Protein AF-A0A5N7MJW6-F1 (afdb_monomer_lite)

Radius of gyration: 11.42 Å; chains: 1; bounding box: 28×26×23 Å

Secondary structure (DSSP, 8-state):
---EEEEEETTEEEEEETTEEEEEEEE--SSSSPPEEEEESS---GGGPPTT--S--TTEEE-GGGT-

Structure (mmCIF, N/CA/C/O backbone):
data_AF-A0A5N7MJW6-F1
#
_entry.id   AF-A0A5N7MJW6-F1
#
loop_
_atom_site.group_PDB
_atom_site.id
_atom_site.type_symbol
_atom_site.label_atom_id
_atom_site.label_alt_id
_atom_site.label_comp_id
_atom_site.label_asym_id
_atom_site.label_entity_id
_atom_site.label_seq_id
_atom_site.pdbx_PDB_ins_code
_atom_site.Cartn_x
_atom_site.Cartn_y
_atom_site.Cartn_z
_atom_site.occupancy
_atom_site.B_iso_or_equiv
_atom_site.auth_seq_id
_atom_site.auth_comp_id
_atom_site.auth_asym_id
_atom_site.auth_atom_id
_atom_site.pdbx_PDB_model_num
ATOM 1 N N . MET A 1 1 ? 0.316 5.986 11.969 1.00 62.94 1 MET A N 1
ATOM 2 C CA . MET A 1 1 ? -0.785 5.468 11.130 1.00 62.94 1 MET A CA 1
ATOM 3 C C . MET A 1 1 ? -0.156 4.440 10.224 1.00 62.94 1 MET A C 1
ATOM 5 O O . MET A 1 1 ? 0.823 4.787 9.585 1.00 62.94 1 MET A O 1
ATOM 9 N N . THR A 1 2 ? -0.641 3.204 10.236 1.00 73.50 2 THR A N 1
ATOM 10 C CA . THR A 1 2 ? -0.073 2.125 9.418 1.00 73.50 2 THR A CA 1
ATOM 11 C C . THR A 1 2 ? -1.119 1.737 8.398 1.00 73.50 2 THR A C 1
ATOM 13 O O . THR A 1 2 ? -2.241 1.394 8.776 1.00 73.50 2 THR A O 1
ATOM 16 N N . TYR A 1 3 ? -0.770 1.839 7.123 1.00 78.75 3 TYR A N 1
ATOM 17 C CA . TYR A 1 3 ? -1.640 1.372 6.060 1.00 78.75 3 TYR A CA 1
ATOM 18 C C . TYR A 1 3 ? -1.479 -0.129 5.880 1.00 78.75 3 TYR A C 1
ATOM 20 O O . TYR A 1 3 ? -0.376 -0.667 5.933 1.00 78.75 3 TYR A O 1
ATOM 28 N N . GLY A 1 4 ? -2.596 -0.804 5.646 1.00 83.69 4 GLY A N 1
ATOM 29 C CA . GLY A 1 4 ? -2.590 -2.148 5.098 1.00 83.69 4 GLY A CA 1
ATOM 30 C C . GLY A 1 4 ? -2.543 -2.085 3.576 1.00 83.69 4 GLY A C 1
ATOM 31 O O . GLY A 1 4 ? -3.164 -1.212 2.971 1.00 83.69 4 GLY A O 1
ATOM 32 N N . LEU A 1 5 ? -1.841 -3.034 2.963 1.00 86.19 5 LEU A N 1
ATOM 33 C CA . LEU A 1 5 ? -1.913 -3.281 1.528 1.00 86.19 5 LEU A CA 1
ATOM 34 C C . LEU A 1 5 ? -2.537 -4.652 1.291 1.00 86.19 5 LEU A C 1
ATOM 36 O O . LEU A 1 5 ? -2.029 -5.660 1.783 1.00 86.19 5 LEU A O 1
ATOM 40 N N . ILE A 1 6 ? -3.614 -4.693 0.512 1.00 87.12 6 ILE A N 1
ATOM 41 C CA . ILE A 1 6 ? -4.224 -5.941 0.049 1.00 87.12 6 ILE A CA 1
ATOM 42 C C . ILE A 1 6 ? -3.851 -6.107 -1.416 1.00 87.12 6 ILE A C 1
ATOM 44 O O . ILE A 1 6 ? -4.230 -5.297 -2.256 1.00 87.12 6 ILE A O 1
ATOM 48 N N . GLN A 1 7 ? -3.074 -7.138 -1.738 1.00 89.00 7 GLN A N 1
ATOM 49 C CA . GLN A 1 7 ? -2.655 -7.371 -3.114 1.00 89.00 7 GLN A CA 1
ATOM 50 C C . GLN A 1 7 ? -3.823 -7.906 -3.947 1.00 89.00 7 GLN A C 1
ATOM 52 O O . GLN A 1 7 ? -4.303 -9.009 -3.699 1.00 89.00 7 GLN A O 1
ATOM 57 N N . LEU A 1 8 ? -4.227 -7.150 -4.968 1.00 86.31 8 LEU A N 1
ATOM 58 C CA . LEU A 1 8 ? -5.253 -7.566 -5.927 1.00 86.31 8 LEU A CA 1
ATOM 59 C C . LEU A 1 8 ? -4.642 -8.242 -7.158 1.00 86.31 8 LEU A C 1
ATOM 61 O O . LEU A 1 8 ? -5.190 -9.197 -7.700 1.00 86.31 8 LEU A O 1
ATOM 65 N N . ALA A 1 9 ? -3.484 -7.748 -7.597 1.00 88.56 9 ALA A N 1
ATOM 66 C CA . ALA A 1 9 ? -2.733 -8.282 -8.727 1.00 88.56 9 ALA A CA 1
ATOM 67 C C . ALA A 1 9 ? -1.230 -8.025 -8.526 1.00 88.56 9 ALA A C 1
ATOM 69 O O . ALA A 1 9 ? -0.833 -7.286 -7.618 1.00 88.56 9 ALA A O 1
ATOM 70 N N . PRO A 1 10 ? -0.334 -8.601 -9.346 1.00 87.31 10 PRO A N 1
ATOM 71 C CA . PRO A 1 10 ? 1.058 -8.175 -9.353 1.00 87.31 10 PRO A CA 1
ATOM 72 C C . PRO A 1 10 ? 1.130 -6.656 -9.541 1.00 87.31 10 PRO A C 1
ATOM 74 O O . PRO A 1 10 ? 0.674 -6.145 -10.558 1.00 87.31 10 PRO A O 1
ATOM 77 N N . ARG A 1 11 ? 1.722 -5.952 -8.565 1.00 85.06 11 ARG A N 1
ATOM 78 C CA . ARG A 1 11 ? 1.926 -4.490 -8.560 1.00 85.06 11 ARG A CA 1
ATOM 79 C C . ARG A 1 11 ? 0.682 -3.632 -8.297 1.00 85.06 11 ARG A C 1
ATOM 81 O O . ARG A 1 11 ? 0.855 -2.420 -8.262 1.00 85.06 11 ARG A O 1
ATOM 88 N N . ALA A 1 12 ? -0.498 -4.209 -8.082 1.00 86.94 12 ALA A N 1
ATOM 89 C CA . ALA A 1 12 ? -1.716 -3.464 -7.764 1.00 86.94 12 ALA A CA 1
ATOM 90 C C . ALA A 1 12 ? -2.267 -3.894 -6.403 1.00 86.94 12 ALA A C 1
ATOM 92 O O . ALA A 1 12 ? -2.443 -5.090 -6.143 1.00 86.94 12 ALA A O 1
ATOM 93 N N . TYR A 1 13 ? -2.521 -2.909 -5.548 1.00 89.31 13 TYR A N 1
ATOM 94 C CA . TYR A 1 13 ? -2.905 -3.112 -4.161 1.00 89.31 13 TYR A CA 1
ATOM 95 C C . TYR A 1 13 ? -4.044 -2.172 -3.784 1.00 89.31 13 TYR A C 1
ATOM 97 O O . TYR A 1 13 ? -4.022 -1.005 -4.171 1.00 89.31 13 TYR A O 1
ATOM 105 N N . ASP A 1 14 ? -4.976 -2.657 -2.975 1.00 87.94 14 ASP A N 1
ATOM 106 C CA . ASP A 1 14 ? -5.893 -1.796 -2.238 1.00 87.94 14 ASP A CA 1
ATOM 107 C C . ASP A 1 14 ? -5.202 -1.257 -0.988 1.00 87.94 14 ASP A C 1
ATOM 109 O O . ASP A 1 14 ? -4.495 -1.982 -0.278 1.00 87.94 14 ASP A O 1
ATOM 113 N N . LEU A 1 15 ? -5.422 0.029 -0.730 1.00 84.75 15 LEU A N 1
ATOM 114 C CA . LEU A 1 15 ? -4.951 0.736 0.445 1.00 84.75 15 LEU A CA 1
ATOM 115 C C . LEU A 1 15 ? -6.025 0.679 1.524 1.00 84.75 15 LEU A C 1
ATOM 117 O O . LEU A 1 15 ? -7.135 1.181 1.347 1.00 84.75 15 LEU A O 1
ATOM 121 N N . PHE A 1 16 ? -5.669 0.103 2.662 1.00 85.56 16 PHE A N 1
ATOM 122 C CA . PHE A 1 16 ? -6.578 -0.116 3.771 1.00 85.56 16 PHE A CA 1
ATOM 123 C C . PHE A 1 16 ? -6.166 0.718 4.979 1.00 85.56 16 PHE A C 1
ATOM 125 O O . PHE A 1 16 ? -5.002 0.712 5.384 1.00 85.56 16 PHE A O 1
ATOM 132 N N . LEU A 1 17 ? -7.122 1.411 5.587 1.00 81.69 17 LEU A N 1
ATOM 133 C CA . LEU A 1 17 ? -6.907 2.170 6.811 1.00 81.69 17 LEU A CA 1
ATOM 134 C C . LEU A 1 17 ? -8.112 1.993 7.737 1.00 81.69 17 LEU A C 1
ATOM 136 O O . LEU A 1 17 ? -9.251 2.171 7.328 1.00 81.69 17 LEU A O 1
ATOM 140 N N . HIS A 1 18 ? -7.862 1.640 9.000 1.00 82.44 18 HIS A N 1
ATOM 141 C CA . HIS A 1 18 ? -8.901 1.507 10.034 1.00 82.44 18 HIS A CA 1
ATOM 142 C C . HIS A 1 18 ? -10.084 0.573 9.707 1.00 82.44 18 HIS A C 1
ATOM 144 O O . HIS A 1 18 ? -11.154 0.738 10.284 1.00 82.44 18 HIS A O 1
ATOM 150 N N . GLY A 1 19 ? -9.912 -0.435 8.850 1.00 81.50 19 GLY A N 1
ATOM 151 C CA . GLY A 1 19 ? -11.031 -1.315 8.487 1.00 81.50 19 GLY A CA 1
ATOM 152 C C . GLY A 1 19 ? -11.695 -0.968 7.152 1.00 81.50 19 GLY A C 1
ATOM 153 O O . GLY A 1 19 ? -12.598 -1.690 6.738 1.00 81.50 19 GLY A O 1
ATOM 154 N N . GLU A 1 20 ? -11.249 0.093 6.479 1.00 84.50 20 GLU A N 1
ATOM 155 C CA . GLU A 1 20 ? -11.866 0.621 5.264 1.00 84.50 20 GLU A CA 1
ATOM 156 C C . GLU A 1 20 ? -10.857 0.705 4.112 1.00 84.50 20 GLU A C 1
ATOM 158 O O . GLU A 1 20 ? -9.681 1.026 4.318 1.00 84.50 20 GLU A O 1
ATOM 163 N N . VAL A 1 21 ? -11.316 0.422 2.889 1.00 83.19 21 VAL A N 1
ATOM 164 C CA . VAL A 1 21 ? -10.532 0.679 1.676 1.00 83.19 21 VAL A CA 1
ATOM 165 C C . VAL A 1 21 ? -10.608 2.171 1.382 1.00 83.19 21 VAL A C 1
ATOM 167 O O . VAL A 1 21 ? -11.674 2.695 1.083 1.00 83.19 21 VAL A O 1
ATOM 170 N N . VAL A 1 22 ? -9.469 2.851 1.470 1.00 81.62 22 VAL A N 1
ATOM 171 C CA . VAL A 1 22 ? -9.376 4.310 1.299 1.00 81.62 22 VAL A CA 1
ATOM 172 C C . VAL A 1 22 ? -8.820 4.709 -0.067 1.00 81.62 22 VAL A C 1
ATOM 174 O O . VAL A 1 22 ? -8.909 5.868 -0.470 1.00 81.62 22 VAL A O 1
ATOM 177 N N . GLY A 1 23 ? -8.235 3.763 -0.798 1.00 84.81 23 GLY A N 1
ATOM 178 C CA . GLY A 1 23 ? -7.592 4.031 -2.075 1.00 84.81 23 GLY A CA 1
ATOM 179 C C . GLY A 1 23 ? -6.972 2.791 -2.693 1.00 84.81 23 GLY A C 1
ATOM 180 O O . GLY A 1 23 ? -7.136 1.679 -2.201 1.00 84.81 23 GLY A O 1
ATOM 181 N N . SER A 1 24 ? -6.198 3.0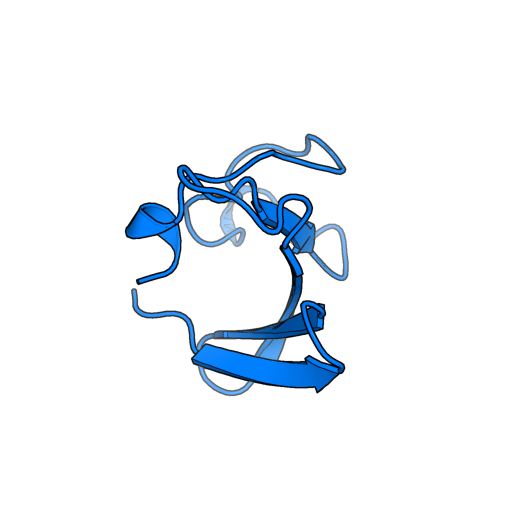15 -3.742 1.00 85.00 24 SER A N 1
ATOM 182 C CA . SER A 1 24 ? -5.385 2.014 -4.411 1.00 85.00 24 SER A CA 1
ATOM 183 C C . SER A 1 24 ? -3.948 2.504 -4.556 1.00 85.00 24 SER A C 1
ATOM 185 O O . SER A 1 24 ? -3.669 3.705 -4.579 1.00 85.00 24 SER A O 1
ATOM 187 N N . VAL A 1 25 ? 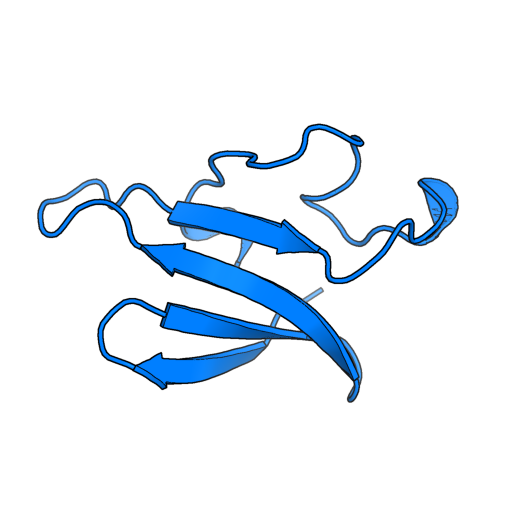-3.012 1.563 -4.637 1.00 86.44 25 VAL A N 1
ATOM 188 C CA . VAL A 1 25 ? -1.600 1.827 -4.894 1.00 86.44 25 VAL A CA 1
ATOM 189 C C . VAL A 1 25 ? -1.121 0.905 -6.005 1.00 86.44 25 VAL A C 1
ATOM 191 O O . VAL A 1 25 ? -1.258 -0.318 -5.938 1.00 86.44 25 VAL A O 1
ATOM 194 N N . VAL A 1 26 ? -0.499 1.495 -7.018 1.00 85.19 26 VAL A N 1
ATOM 195 C CA . VAL A 1 26 ? 0.142 0.787 -8.118 1.00 85.19 26 VAL A CA 1
ATOM 196 C C . VAL A 1 26 ? 1.642 1.028 -8.081 1.00 85.19 26 VAL A C 1
ATOM 198 O O . VAL A 1 26 ? 2.128 2.157 -8.044 1.00 85.19 26 VAL A O 1
ATOM 201 N N . ARG A 1 27 ? 2.413 -0.052 -8.140 1.00 83.44 27 ARG A N 1
ATOM 202 C CA . ARG A 1 27 ? 3.863 0.011 -8.317 1.00 83.44 27 ARG A CA 1
ATOM 203 C C . ARG A 1 27 ? 4.177 0.184 -9.800 1.00 83.44 27 ARG A C 1
ATOM 205 O O . ARG A 1 27 ? 3.909 -0.716 -10.592 1.00 83.44 27 ARG A O 1
ATOM 212 N N . ASN A 1 28 ? 4.795 1.295 -10.191 1.00 78.00 28 ASN A N 1
ATOM 213 C CA . ASN A 1 28 ? 5.107 1.632 -11.587 1.00 78.00 28 ASN A CA 1
ATOM 214 C C . ASN A 1 28 ? 6.453 1.093 -12.090 1.00 78.00 28 ASN A C 1
ATOM 216 O O . ASN A 1 28 ? 6.591 0.855 -13.289 1.00 78.00 28 ASN A O 1
ATOM 220 N N . SER A 1 29 ? 7.420 0.838 -11.204 1.00 74.00 29 SER A N 1
ATOM 221 C CA . SER A 1 29 ? 8.740 0.317 -11.593 1.00 74.00 29 SER A CA 1
ATOM 222 C C . SER A 1 29 ? 9.001 -1.089 -11.053 1.00 74.00 29 SER A C 1
ATOM 224 O O . SER A 1 29 ? 8.737 -1.379 -9.883 1.00 74.00 29 SER A O 1
ATOM 226 N N . SER A 1 30 ? 9.574 -1.946 -11.903 1.00 71.00 30 SER A N 1
ATOM 227 C CA . SER A 1 30 ? 10.122 -3.256 -11.520 1.00 71.00 30 SER A CA 1
ATOM 228 C C . SER A 1 30 ? 11.530 -3.157 -10.918 1.00 71.00 30 SER A C 1
ATOM 230 O O . SER A 1 30 ? 11.992 -4.117 -10.307 1.00 71.00 30 SER A O 1
ATOM 232 N N . TYR A 1 31 ? 12.202 -2.012 -11.068 1.00 72.44 31 TYR A N 1
ATOM 233 C CA . TYR A 1 31 ? 13.583 -1.785 -10.635 1.00 72.44 31 TYR A CA 1
ATOM 234 C C . TYR A 1 31 ? 13.645 -0.757 -9.505 1.00 72.44 31 TYR A C 1
ATOM 236 O O . TYR A 1 31 ? 12.817 0.152 -9.437 1.00 72.44 31 TYR A O 1
ATOM 244 N N . GLN A 1 32 ? 14.620 -0.916 -8.608 1.00 66.88 32 GLN A N 1
ATOM 245 C CA . GLN A 1 32 ? 14.810 -0.020 -7.468 1.00 66.88 32 GLN A CA 1
ATOM 246 C C . GLN A 1 32 ? 15.456 1.312 -7.896 1.00 66.88 32 GLN A C 1
ATOM 248 O O . GLN A 1 32 ? 16.363 1.286 -8.730 1.00 66.88 32 GLN A O 1
ATOM 253 N N . PRO A 1 33 ? 15.037 2.450 -7.306 1.00 67.19 33 PRO A N 1
ATOM 254 C CA . PRO A 1 33 ? 13.972 2.567 -6.308 1.00 67.19 33 PRO A CA 1
ATOM 255 C C . PRO A 1 33 ? 12.580 2.405 -6.935 1.00 67.19 33 PRO A C 1
ATOM 257 O O . PRO A 1 33 ? 12.297 2.903 -8.022 1.00 67.19 33 PRO A O 1
ATOM 260 N N . TYR A 1 34 ? 11.696 1.689 -6.240 1.00 68.75 34 TYR A N 1
ATOM 261 C CA . TYR A 1 34 ? 10.342 1.463 -6.734 1.00 68.75 34 TYR A CA 1
ATOM 262 C C . TYR A 1 34 ? 9.543 2.765 -6.696 1.00 68.75 34 TYR A C 1
ATOM 264 O O . TYR A 1 34 ? 9.381 3.370 -5.639 1.00 68.75 34 TYR A O 1
ATOM 272 N N . THR A 1 35 ? 9.007 3.167 -7.843 1.00 75.00 35 THR A N 1
ATOM 273 C CA . 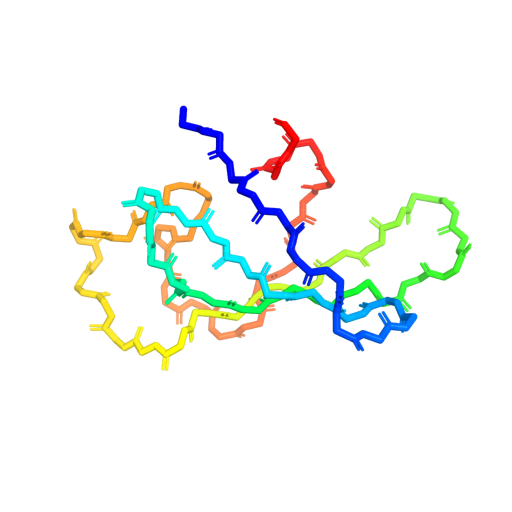THR A 1 35 ? 8.022 4.246 -7.928 1.00 75.00 35 THR A CA 1
ATOM 274 C C . THR A 1 35 ? 6.638 3.676 -7.656 1.00 75.00 35 THR A C 1
ATOM 276 O O . THR A 1 35 ? 6.235 2.714 -8.315 1.00 75.00 35 THR A O 1
ATOM 279 N N . TRP A 1 36 ? 5.905 4.275 -6.725 1.00 79.06 36 TRP A N 1
ATOM 280 C CA . TRP A 1 36 ? 4.519 3.928 -6.425 1.00 79.06 36 TRP A CA 1
ATOM 281 C C . TRP A 1 36 ? 3.628 5.124 -6.739 1.00 79.06 36 TRP A C 1
ATOM 283 O O . TRP A 1 36 ? 3.968 6.247 -6.377 1.00 79.06 36 TRP A O 1
ATOM 293 N N . THR A 1 37 ? 2.510 4.886 -7.411 1.00 79.25 37 THR A N 1
ATOM 294 C CA . THR A 1 37 ? 1.423 5.857 -7.548 1.00 79.25 37 THR A CA 1
ATOM 295 C C . THR A 1 37 ? 0.288 5.388 -6.675 1.00 79.25 37 THR A C 1
ATOM 297 O O . THR A 1 37 ? -0.058 4.211 -6.709 1.00 79.25 37 THR A O 1
ATOM 300 N N . ALA A 1 38 ? -0.287 6.300 -5.911 1.00 80.25 38 ALA A N 1
ATOM 301 C CA . ALA A 1 38 ? -1.455 6.000 -5.116 1.00 80.25 38 ALA A CA 1
ATOM 302 C C . ALA A 1 38 ? -2.581 6.982 -5.416 1.00 80.25 38 ALA A C 1
ATOM 304 O O . ALA A 1 38 ? -2.345 8.164 -5.677 1.00 80.25 38 ALA A O 1
ATOM 305 N N . GLU A 1 39 ? -3.798 6.464 -5.379 1.00 79.25 39 GLU A N 1
ATOM 306 C CA . GLU A 1 39 ? -5.021 7.170 -5.726 1.00 79.25 39 GLU A CA 1
ATOM 307 C C . GLU A 1 39 ? -6.083 6.865 -4.669 1.00 79.25 39 GLU A C 1
ATOM 309 O O . GLU A 1 39 ? -6.330 5.703 -4.356 1.00 79.25 39 GLU A O 1
ATOM 314 N N . LEU A 1 40 ? -6.679 7.900 -4.076 1.00 79.50 40 LEU A N 1
ATOM 315 C CA . LEU A 1 40 ? -7.781 7.730 -3.127 1.00 79.50 40 LEU A CA 1
ATOM 316 C C . LEU A 1 40 ? -9.089 7.478 -3.885 1.00 79.50 40 LEU A C 1
ATOM 318 O O . LEU A 1 40 ? -9.292 8.049 -4.953 1.00 79.50 40 LEU A O 1
ATOM 322 N N . LEU A 1 41 ? -9.978 6.655 -3.319 1.00 71.69 41 LEU A N 1
ATOM 323 C CA . LEU A 1 41 ? -11.233 6.259 -3.974 1.00 71.69 41 LEU A CA 1
ATOM 324 C C . LEU A 1 41 ? -12.234 7.416 -4.154 1.00 71.69 41 LEU A C 1
ATOM 326 O O . LEU A 1 41 ? -13.075 7.347 -5.046 1.00 71.69 41 LEU A O 1
ATOM 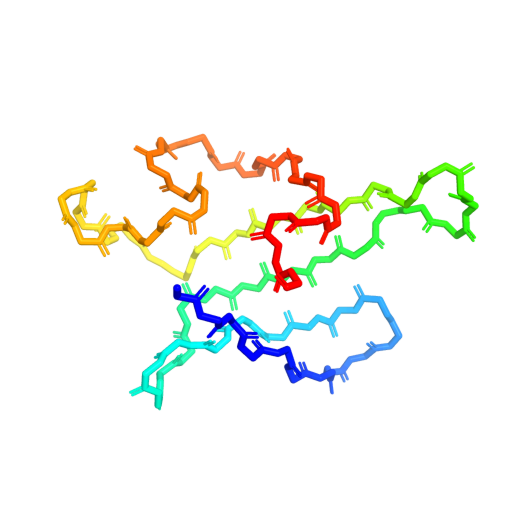330 N N . GLU A 1 42 ? -12.151 8.485 -3.356 1.00 65.44 42 GLU A N 1
ATOM 331 C CA . GLU A 1 42 ? -13.075 9.622 -3.446 1.00 65.44 42 GLU A CA 1
ATOM 332 C C . GLU A 1 42 ? -12.516 10.912 -2.824 1.00 65.44 42 GLU A C 1
ATOM 334 O O . GLU A 1 42 ? -11.464 10.908 -2.176 1.00 65.44 42 GLU A O 1
ATOM 339 N N . ASP A 1 43 ? -13.243 12.022 -3.032 1.00 60.09 43 ASP A N 1
ATOM 340 C CA . ASP A 1 43 ? -13.007 13.378 -2.509 1.00 60.09 43 ASP A CA 1
ATOM 341 C C . ASP A 1 43 ? -13.202 13.437 -0.983 1.00 60.09 43 ASP A C 1
ATOM 343 O O . ASP A 1 43 ? -13.980 14.221 -0.434 1.00 60.09 43 ASP A O 1
ATOM 347 N N . VAL A 1 44 ? -12.491 12.558 -0.271 1.00 62.12 44 VAL A N 1
ATOM 348 C CA . VAL A 1 44 ? -12.324 12.625 1.172 1.00 62.12 44 VAL A CA 1
ATOM 349 C C . VAL A 1 44 ? -11.898 14.061 1.456 1.00 62.12 44 VAL A C 1
ATOM 351 O O . VAL A 1 44 ? -10.893 14.507 0.892 1.00 62.12 44 VAL A O 1
ATOM 354 N N . PRO A 1 45 ? -12.635 14.827 2.276 1.00 64.38 45 PRO A N 1
ATOM 355 C CA . PRO A 1 45 ? -12.292 16.218 2.502 1.00 64.38 45 PRO A CA 1
ATOM 356 C C . PRO A 1 45 ? -10.849 16.280 3.012 1.00 64.38 45 PRO A C 1
ATOM 358 O O . PRO A 1 45 ? -10.451 15.404 3.781 1.00 64.38 45 PRO A O 1
ATOM 361 N N . PRO A 1 46 ? -10.047 17.283 2.621 1.00 66.50 46 PRO A N 1
ATOM 362 C CA . PRO A 1 46 ? -8.617 17.333 2.938 1.00 66.50 46 PRO A CA 1
ATOM 363 C C . PRO A 1 46 ? -8.315 17.153 4.436 1.00 66.50 46 PRO A C 1
ATOM 365 O O . PRO A 1 46 ? -7.301 16.563 4.786 1.00 66.50 46 PRO A O 1
ATOM 368 N N . ALA A 1 47 ? -9.237 17.560 5.317 1.00 67.12 47 ALA A N 1
ATOM 369 C CA . ALA A 1 47 ? -9.157 17.361 6.767 1.00 67.12 47 ALA A CA 1
ATOM 370 C C . ALA A 1 47 ? -9.249 15.890 7.236 1.00 67.12 47 ALA A C 1
ATOM 372 O O . ALA A 1 47 ? -8.845 15.575 8.350 1.00 67.12 47 ALA A O 1
ATOM 373 N N . ARG A 1 48 ? -9.808 14.997 6.413 1.00 6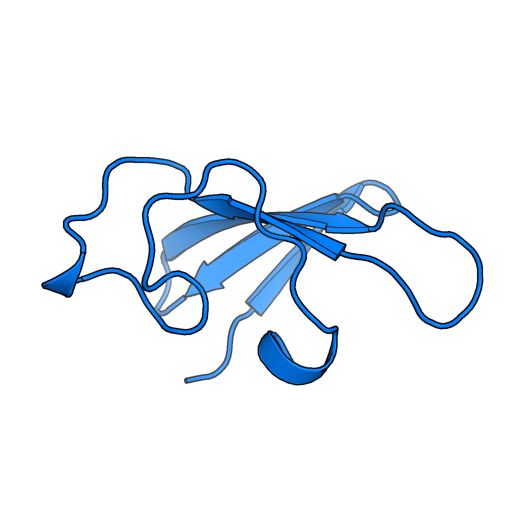9.50 48 ARG A N 1
ATOM 374 C CA . ARG A 1 48 ? -9.955 13.555 6.667 1.00 69.50 48 ARG A CA 1
ATOM 375 C C . ARG A 1 48 ? -8.993 12.714 5.830 1.00 69.50 48 ARG A C 1
ATOM 377 O O . ARG A 1 48 ? -8.970 11.498 6.002 1.00 69.50 48 ARG A O 1
ATOM 384 N N . ARG A 1 49 ? -8.213 13.330 4.934 1.00 71.56 49 ARG A N 1
ATOM 385 C CA . ARG A 1 49 ? -7.239 12.596 4.129 1.00 71.56 49 ARG A CA 1
ATOM 386 C C . ARG A 1 49 ? -6.077 12.161 5.010 1.00 71.56 49 ARG A C 1
ATOM 388 O O . ARG A 1 49 ? -5.433 13.008 5.633 1.00 71.56 49 ARG A O 1
ATOM 395 N N . PRO A 1 50 ? -5.792 10.860 5.073 1.00 70.94 50 PRO A N 1
ATOM 396 C CA . PRO A 1 50 ? -4.703 10.381 5.896 1.00 70.94 50 PRO A CA 1
ATOM 397 C C . PRO A 1 50 ? -3.364 10.700 5.204 1.00 70.94 50 PRO A C 1
ATOM 399 O O . PRO A 1 50 ? -3.255 10.685 3.978 1.00 70.94 50 PRO A O 1
ATOM 402 N N . ALA A 1 51 ? -2.327 11.049 5.968 1.00 69.31 51 ALA A N 1
ATOM 403 C CA . ALA A 1 51 ? -0.997 11.307 5.403 1.00 69.31 51 ALA A CA 1
ATOM 404 C C . ALA A 1 51 ? -0.457 10.033 4.727 1.00 69.31 51 ALA A C 1
ATOM 406 O O . ALA A 1 51 ? -0.625 8.973 5.321 1.00 69.31 51 ALA A O 1
ATOM 407 N N . PRO A 1 52 ? 0.179 10.077 3.540 1.00 65.56 52 PRO A N 1
ATOM 408 C CA . PRO A 1 52 ? 0.698 11.253 2.826 1.00 65.56 52 PRO A CA 1
ATOM 409 C C . PRO A 1 52 ? -0.290 11.941 1.863 1.00 65.56 52 PRO A C 1
ATOM 411 O O . PRO A 1 52 ? 0.102 12.859 1.145 1.00 65.56 52 PRO A O 1
ATOM 414 N N . PHE A 1 53 ? -1.561 11.543 1.829 1.00 68.81 53 PHE A N 1
ATOM 415 C CA . PHE A 1 53 ? -2.554 11.999 0.848 1.00 68.81 53 PHE A CA 1
ATOM 416 C C . PHE A 1 53 ? -3.174 13.369 1.164 1.00 68.81 53 PHE A C 1
ATOM 418 O O . PHE A 1 53 ? -4.333 13.633 0.860 1.00 68.81 53 PHE A O 1
ATOM 425 N N . THR A 1 54 ? -2.418 14.279 1.776 1.00 61.84 54 THR A N 1
ATOM 426 C CA . THR A 1 54 ? -2.932 15.561 2.290 1.00 61.84 54 THR A CA 1
ATOM 427 C C . THR A 1 54 ? -3.233 16.602 1.203 1.00 61.84 54 THR A C 1
ATOM 429 O O . THR A 1 54 ? -3.744 17.676 1.513 1.00 61.84 54 THR A O 1
ATOM 432 N N . THR A 1 55 ? -2.950 16.320 -0.074 1.00 57.12 55 THR A N 1
ATOM 433 C CA . THR A 1 55 ? -3.182 17.234 -1.211 1.00 57.12 55 THR A CA 1
ATOM 434 C C . THR A 1 55 ? -3.988 16.542 -2.314 1.00 57.12 55 THR A C 1
ATOM 436 O O . THR A 1 55 ? -3.822 15.348 -2.534 1.00 57.12 55 THR A O 1
ATOM 439 N N . ALA A 1 56 ? -4.876 17.272 -3.002 1.00 52.41 56 ALA A N 1
ATOM 440 C CA . ALA A 1 56 ? -5.799 16.754 -4.031 1.00 52.41 56 ALA A CA 1
ATOM 441 C C . ALA A 1 56 ? -5.139 16.517 -5.394 1.00 52.41 56 ALA A C 1
ATOM 443 O O . ALA A 1 56 ? -5.761 16.704 -6.433 1.00 52.41 56 ALA A O 1
ATOM 444 N N . GLU A 1 57 ? -3.867 16.146 -5.394 1.00 53.59 57 GLU A N 1
ATOM 445 C CA . GLU A 1 57 ? -3.152 15.842 -6.624 1.00 53.59 57 GLU A CA 1
ATOM 446 C C . GLU A 1 57 ? -3.513 14.397 -6.989 1.00 53.59 57 GLU A C 1
ATOM 448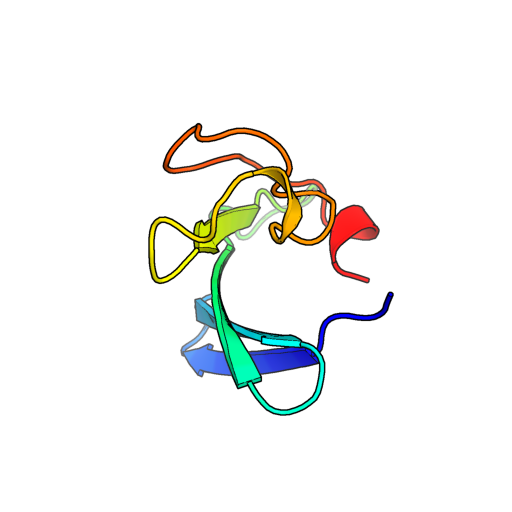 O O . GLU A 1 57 ? -3.008 13.452 -6.377 1.00 53.59 57 GLU A O 1
ATOM 453 N N . SER A 1 58 ? -4.442 14.226 -7.934 1.00 46.19 58 SER A N 1
ATOM 454 C CA . SER A 1 58 ? -4.742 12.913 -8.520 1.00 46.19 58 SER A CA 1
ATOM 455 C C . SER A 1 58 ? -3.446 12.332 -9.095 1.00 46.19 58 SER A C 1
ATOM 457 O O . SER A 1 58 ? -2.804 12.966 -9.930 1.00 46.19 58 SER A O 1
ATOM 459 N N . GLY A 1 59 ? -3.024 11.158 -8.617 1.00 54.09 59 GLY A N 1
ATOM 460 C CA . GLY A 1 59 ? -1.804 10.494 -9.086 1.00 54.09 59 GLY A CA 1
ATOM 461 C C . GLY A 1 59 ? -0.499 10.951 -8.419 1.00 54.09 59 GLY A C 1
ATOM 462 O O . GLY A 1 59 ? 0.525 11.101 -9.090 1.00 54.09 59 GLY A O 1
ATOM 463 N N . ARG A 1 60 ? -0.484 11.142 -7.093 1.00 61.06 60 ARG A N 1
ATOM 464 C CA . ARG A 1 60 ? 0.758 11.424 -6.351 1.00 61.06 60 ARG A CA 1
ATOM 465 C C . ARG A 1 60 ? 1.702 10.214 -6.402 1.00 61.06 60 ARG A C 1
ATOM 467 O O . ARG A 1 60 ? 1.342 9.105 -6.000 1.00 61.06 60 ARG A O 1
ATOM 474 N N . ILE A 1 61 ? 2.944 10.451 -6.827 1.00 61.47 61 ILE A N 1
ATOM 475 C CA . ILE A 1 61 ? 4.045 9.509 -6.609 1.00 61.47 61 ILE A CA 1
ATOM 476 C C . ILE A 1 61 ? 4.413 9.561 -5.127 1.00 61.47 61 ILE A C 1
ATOM 478 O O . ILE A 1 61 ? 4.828 10.612 -4.631 1.00 61.47 61 ILE A O 1
ATOM 482 N N . ILE A 1 62 ? 4.261 8.444 -4.421 1.00 62.47 62 ILE A N 1
ATOM 483 C CA . ILE A 1 62 ? 4.607 8.347 -3.002 1.00 62.47 62 ILE A CA 1
ATOM 484 C C . ILE A 1 62 ? 5.845 7.464 -2.805 1.00 62.47 62 ILE A C 1
ATOM 486 O O . ILE A 1 62 ? 5.976 6.425 -3.462 1.00 62.47 62 ILE A O 1
ATOM 490 N N . PRO A 1 63 ? 6.795 7.875 -1.943 1.00 58.78 63 PRO A N 1
ATOM 491 C CA . PRO A 1 63 ? 7.933 7.034 -1.606 1.00 58.78 63 PRO A CA 1
ATOM 492 C C . PRO A 1 63 ? 7.453 5.806 -0.825 1.00 58.78 63 PRO A C 1
ATOM 494 O O . PRO A 1 63 ? 6.516 5.894 -0.036 1.00 58.78 63 PRO A O 1
ATOM 497 N N . VAL A 1 64 ? 8.119 4.666 -1.032 1.00 54.09 64 VAL A N 1
ATOM 498 C CA . VAL A 1 64 ? 7.760 3.372 -0.418 1.00 54.09 64 VAL A CA 1
ATOM 499 C C . VAL A 1 64 ? 7.671 3.428 1.113 1.00 54.09 64 VAL A C 1
ATOM 501 O O . VAL A 1 64 ? 6.823 2.766 1.697 1.00 54.09 64 VAL A O 1
ATOM 504 N N . ASP A 1 65 ? 8.494 4.264 1.745 1.00 58.69 65 ASP A N 1
ATOM 505 C CA . ASP A 1 65 ? 8.540 4.453 3.200 1.00 58.69 65 ASP A CA 1
ATOM 506 C C . ASP A 1 65 ? 7.295 5.167 3.756 1.00 58.69 65 ASP A C 1
ATOM 508 O O . ASP A 1 65 ? 6.965 5.031 4.922 1.00 58.69 65 ASP A O 1
ATOM 512 N N . ALA A 1 66 ? 6.542 5.891 2.918 1.00 57.06 66 ALA A N 1
ATOM 513 C CA . ALA A 1 66 ? 5.343 6.605 3.362 1.00 57.06 66 ALA A CA 1
ATOM 514 C C . ALA A 1 66 ? 4.107 5.700 3.538 1.00 57.06 66 ALA A C 1
ATOM 516 O O . ALA A 1 66 ? 3.078 6.167 4.025 1.00 57.06 66 ALA A O 1
ATOM 517 N N . ILE A 1 67 ? 4.188 4.438 3.104 1.00 54.41 67 ILE A N 1
ATOM 518 C CA . ILE A 1 67 ? 3.115 3.434 3.215 1.00 54.41 67 ILE A CA 1
ATOM 519 C C . ILE A 1 67 ? 3.511 2.311 4.193 1.00 54.41 67 ILE A C 1
ATOM 521 O O . ILE A 1 67 ? 2.645 1.541 4.605 1.00 54.41 67 ILE A O 1
ATOM 525 N N . ALA A 1 68 ? 4.804 2.213 4.530 1.00 50.38 68 ALA A N 1
ATOM 526 C CA . ALA A 1 68 ? 5.395 1.150 5.343 1.00 50.38 68 ALA A CA 1
ATOM 527 C C . ALA A 1 68 ? 5.338 1.450 6.849 1.00 50.38 68 ALA A C 1
ATOM 529 O O . ALA A 1 68 ? 5.422 2.637 7.236 1.00 50.38 68 ALA A O 1
#

Organism: NCBI:txid2108360

Sequence (68 aa):
MTYGLIQLAPRAYDLFLHGEVVGSVVRNSSYQPYTWTAELLEDVPPARRPAPFTTAESGRIIPVDAIA

pLDDT: mean 72.79, std 11.72, range [46.19, 89.31]

Foldseek 3Di:
DAWDWDDPDVQKTFTDDPHDRQWIKGFPDPDPPTWIWIAGPDPPPLVRDDPPRNDPPGTDTDGPVRND